Protein AF-A0A1J3DX62-F1 (afdb_monomer)

pLDDT: mean 81.91, std 9.6, range [53.91, 93.0]

Radius of gyration: 16.9 Å; Cα contacts (8 Å, |Δi|>4): 141; chains: 1; bounding box: 40×39×38 Å

Mean predicted aligned error: 7.38 Å

Solvent-accessible surface area (backbone atoms only — not comparable to full-atom values): 7415 Å² total; per-residue (Å²): 139,82,87,86,78,59,87,60,30,50,87,71,79,72,96,70,54,77,68,54,51,53,52,50,53,52,50,41,62,73,41,43,64,47,31,49,54,52,41,62,73,48,44,84,71,36,67,49,50,46,75,41,88,89,54,80,86,48,51,58,50,77,27,22,48,71,89,36,47,44,76,67,50,49,52,54,47,59,68,56,36,82,78,51,85,82,69,62,73,72,43,70,50,58,30,31,37,27,35,16,74,86,24,68,68,42,44,52,51,38,55,45,43,73,76,42,78,78,46,62,85,80,73,110

Organism: Noccaea caerulescens (NCBI:txid107243)

Structure (mmCIF, N/CA/C/O backbone):
data_AF-A0A1J3DX62-F1
#
_entry.id   AF-A0A1J3DX62-F1
#
loop_
_atom_site.group_PDB
_atom_site.id
_atom_site.type_symbol
_atom_site.label_atom_id
_atom_site.label_alt_id
_atom_site.label_comp_id
_atom_site.label_asym_id
_atom_site.label_entity_id
_atom_site.label_seq_id
_atom_site.pdbx_PDB_ins_code
_atom_site.Cartn_x
_atom_site.Cartn_y
_atom_site.Cartn_z
_atom_site.occupancy
_atom_site.B_iso_or_equiv
_atom_site.auth_seq_id
_atom_site.auth_comp_id
_atom_site.auth_asym_id
_atom_site.auth_atom_id
_atom_site.pdbx_PDB_model_num
ATOM 1 N N . GLY A 1 1 ? 12.674 22.411 -19.473 1.00 82.38 1 GLY A N 1
ATOM 2 C CA . GLY A 1 1 ? 12.193 21.049 -19.791 1.00 82.38 1 GLY A CA 1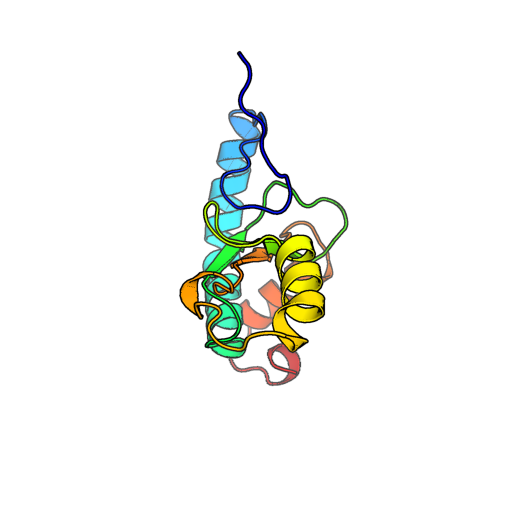
ATOM 3 C C . GLY A 1 1 ? 11.339 20.539 -18.648 1.00 82.38 1 GLY A C 1
ATOM 4 O O . GLY A 1 1 ? 11.514 21.026 -17.538 1.00 82.38 1 GLY A O 1
ATOM 5 N N . HIS A 1 2 ? 10.421 19.604 -18.902 1.00 88.06 2 HIS A N 1
ATOM 6 C CA . HIS A 1 2 ? 9.523 19.048 -17.878 1.00 88.06 2 HIS A CA 1
ATOM 7 C C . HIS A 1 2 ? 10.044 17.704 -17.352 1.00 88.06 2 HIS A C 1
ATOM 9 O O . HIS A 1 2 ? 10.543 16.890 -18.130 1.00 88.06 2 HIS A O 1
ATOM 15 N N . LYS A 1 3 ? 9.933 17.467 -16.037 1.00 87.19 3 LYS A N 1
ATOM 16 C CA . LYS A 1 3 ? 10.296 16.184 -15.413 1.00 87.19 3 LYS A CA 1
ATOM 17 C C . LYS A 1 3 ? 9.218 15.145 -15.737 1.00 87.19 3 LYS A C 1
ATOM 19 O O . LYS A 1 3 ? 8.037 15.394 -15.515 1.00 87.19 3 LYS A O 1
ATOM 24 N N . LEU A 1 4 ? 9.627 13.982 -16.237 1.00 88.56 4 LEU A N 1
ATOM 25 C CA . LEU A 1 4 ? 8.746 12.827 -16.414 1.00 88.56 4 LEU A CA 1
ATOM 26 C C . LEU A 1 4 ? 8.616 12.091 -15.076 1.00 88.56 4 LEU A C 1
ATOM 28 O O . LEU A 1 4 ? 9.622 11.829 -14.414 1.00 88.56 4 LEU A O 1
ATOM 32 N N . VAL A 1 5 ? 7.390 11.752 -14.681 1.00 85.31 5 VAL A N 1
ATOM 33 C CA . VAL A 1 5 ? 7.095 11.076 -13.409 1.00 85.31 5 VAL A CA 1
ATOM 34 C C . VAL A 1 5 ? 6.281 9.818 -13.688 1.00 85.31 5 VAL A C 1
ATOM 36 O O . VAL A 1 5 ? 5.313 9.853 -14.443 1.00 85.31 5 VAL A O 1
ATOM 39 N N . SER A 1 6 ? 6.679 8.694 -13.088 1.00 86.19 6 SER A N 1
ATOM 40 C CA . SER A 1 6 ? 5.918 7.446 -13.180 1.00 86.19 6 SER A CA 1
ATOM 41 C C . SER A 1 6 ? 4.867 7.381 -12.079 1.00 86.19 6 SER A C 1
ATOM 43 O O . SER A 1 6 ? 5.203 7.438 -10.898 1.00 86.19 6 SER A O 1
ATOM 45 N N . VAL A 1 7 ? 3.610 7.153 -12.456 1.00 87.88 7 VAL A N 1
ATOM 46 C CA . VAL A 1 7 ? 2.493 6.980 -11.511 1.00 87.88 7 VAL A CA 1
ATOM 47 C C . VAL A 1 7 ? 2.607 5.718 -10.652 1.00 87.88 7 VAL A C 1
ATOM 49 O O . VAL A 1 7 ? 1.968 5.631 -9.609 1.00 87.88 7 VAL A O 1
ATOM 52 N N . THR A 1 8 ? 3.427 4.740 -11.055 1.00 86.38 8 THR A N 1
ATOM 53 C CA . THR A 1 8 ? 3.634 3.485 -10.305 1.00 86.38 8 THR A CA 1
ATOM 54 C C . THR A 1 8 ? 4.785 3.570 -9.302 1.00 86.38 8 THR A C 1
ATOM 56 O O . THR A 1 8 ? 5.093 2.580 -8.635 1.00 86.38 8 THR A O 1
ATOM 59 N N . LYS A 1 9 ? 5.485 4.708 -9.260 1.00 85.50 9 LYS A N 1
ATOM 60 C CA . LYS A 1 9 ? 6.602 4.947 -8.350 1.00 85.50 9 LYS A CA 1
ATOM 61 C C . LYS A 1 9 ? 6.178 5.832 -7.180 1.00 85.50 9 LYS A C 1
ATOM 63 O O . LYS A 1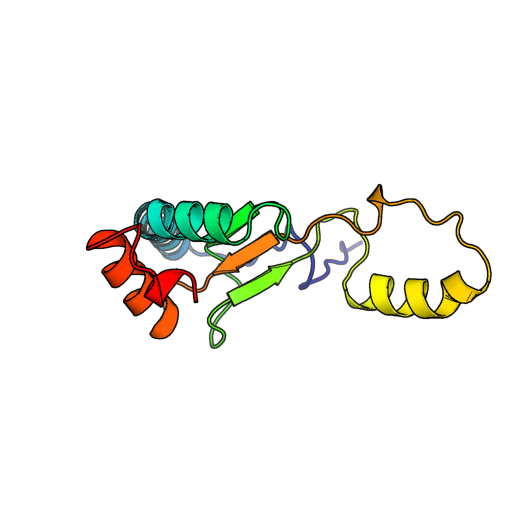 9 ? 5.175 6.554 -7.236 1.00 85.50 9 LYS A O 1
ATOM 68 N N . GLU A 1 10 ? 6.952 5.751 -6.108 1.00 83.94 10 GLU A N 1
ATOM 69 C CA . GLU A 1 10 ? 6.896 6.718 -5.015 1.00 83.94 10 GLU A CA 1
ATOM 70 C C . GLU A 1 10 ? 7.228 8.139 -5.494 1.00 83.94 10 GLU A C 1
ATOM 72 O O . GLU A 1 10 ? 7.829 8.327 -6.552 1.00 83.94 10 GLU A O 1
ATOM 77 N N . GLY A 1 11 ? 6.816 9.141 -4.711 1.00 80.25 11 GLY A N 1
ATOM 78 C CA . GLY A 1 11 ? 7.086 10.552 -5.009 1.00 80.25 11 GLY A CA 1
ATOM 79 C C . GLY A 1 11 ? 6.109 11.196 -5.997 1.00 80.25 11 GLY A C 1
ATOM 80 O O . GLY A 1 11 ? 6.357 12.309 -6.458 1.00 80.25 11 GLY A O 1
ATOM 81 N N . LEU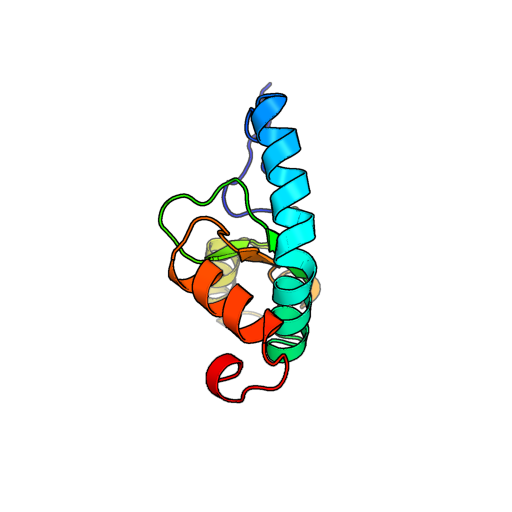 A 1 12 ? 4.995 10.526 -6.320 1.00 82.62 12 LEU A N 1
ATOM 82 C CA . LEU A 1 12 ? 3.908 11.145 -7.075 1.00 82.62 12 LEU A CA 1
ATOM 83 C C . LEU A 1 12 ? 3.254 12.225 -6.207 1.00 82.62 12 LEU A C 1
ATOM 85 O O . LEU A 1 12 ? 2.615 11.915 -5.206 1.00 82.62 12 LEU A O 1
ATOM 89 N N . GLN A 1 13 ? 3.427 13.481 -6.604 1.00 81.44 13 GLN A N 1
ATOM 90 C CA . GLN A 1 13 ? 2.745 14.620 -6.003 1.00 81.44 13 GLN A CA 1
ATOM 91 C C . GLN A 1 13 ? 1.608 15.030 -6.928 1.00 81.44 13 GLN A C 1
ATOM 93 O O . GLN A 1 13 ? 1.846 15.488 -8.047 1.00 81.44 13 GLN A O 1
ATOM 98 N N . LEU A 1 14 ? 0.381 14.815 -6.466 1.00 81.88 14 LEU A N 1
ATOM 99 C CA . LEU A 1 14 ? -0.808 15.348 -7.111 1.00 81.88 14 LEU A CA 1
ATOM 100 C C . LEU A 1 14 ? -1.124 16.718 -6.495 1.00 81.88 14 LEU A C 1
ATOM 102 O O . LEU A 1 14 ? -0.773 16.958 -5.337 1.00 81.88 14 LEU A O 1
ATOM 106 N N . PRO A 1 15 ? -1.718 17.643 -7.264 1.00 82.31 15 PRO A N 1
ATOM 107 C CA . PRO A 1 15 ? -2.237 18.875 -6.691 1.00 82.31 15 PRO A CA 1
ATOM 108 C C . PRO A 1 15 ? -3.310 18.519 -5.655 1.00 82.31 15 PRO A C 1
ATOM 110 O O . PRO A 1 15 ? -4.274 17.840 -5.987 1.00 82.31 15 PRO A O 1
ATOM 113 N N . GLU A 1 16 ? -3.095 18.950 -4.413 1.00 78.44 16 GLU A N 1
ATOM 114 C CA . GLU A 1 16 ? -4.006 18.757 -3.280 1.00 78.44 16 GLU A CA 1
ATOM 115 C C . GLU A 1 16 ? -4.308 20.128 -2.666 1.00 78.44 16 GLU A C 1
ATOM 117 O O . GLU A 1 16 ? -3.382 20.908 -2.385 1.00 78.44 16 GLU A O 1
ATOM 122 N N . ASP A 1 17 ? -5.588 20.395 -2.422 1.00 85.62 17 ASP A N 1
ATOM 123 C CA . ASP A 1 17 ? -6.043 21.614 -1.752 1.00 85.62 17 ASP A CA 1
ATOM 124 C C . ASP A 1 17 ? -5.734 21.573 -0.242 1.00 85.62 17 ASP A C 1
ATOM 126 O O . ASP A 1 17 ? -5.498 20.513 0.346 1.00 85.62 17 ASP A O 1
ATOM 130 N N . GLU A 1 18 ? -5.744 22.728 0.438 1.00 80.94 18 GLU A N 1
ATOM 131 C CA . GLU A 1 18 ? -5.475 22.781 1.889 1.00 80.94 18 GLU A CA 1
ATOM 132 C C . GLU A 1 18 ? -6.449 21.925 2.714 1.00 80.94 18 GLU A C 1
ATOM 134 O O . GLU A 1 18 ? -6.073 21.373 3.751 1.00 80.94 18 GLU A O 1
ATOM 139 N N . GLU A 1 19 ? -7.697 21.799 2.263 1.00 81.00 19 GLU A N 1
ATOM 140 C CA . GLU A 1 19 ? -8.707 20.973 2.923 1.00 81.00 19 GLU A CA 1
ATOM 141 C C . GLU A 1 19 ? -8.421 19.472 2.750 1.00 81.00 19 GLU A C 1
ATOM 143 O O . GLU A 1 19 ? -8.553 18.696 3.699 1.00 81.00 19 GLU A O 1
ATOM 148 N N . GLU A 1 20 ? -7.962 19.059 1.566 1.00 79.38 20 GLU A N 1
ATOM 149 C CA . GLU A 1 20 ? -7.584 17.672 1.281 1.00 79.38 20 GLU A CA 1
ATOM 150 C C . GLU A 1 20 ? -6.333 17.258 2.053 1.00 79.38 20 GLU A C 1
ATOM 152 O O . GLU A 1 20 ? -6.286 16.157 2.606 1.00 79.38 20 GLU A O 1
ATOM 157 N N . LYS A 1 21 ? -5.357 18.162 2.195 1.00 79.50 21 LYS A N 1
ATOM 158 C CA . LYS A 1 21 ? -4.166 17.921 3.022 1.00 79.50 21 LYS A CA 1
ATOM 159 C C . LYS A 1 21 ? -4.527 17.663 4.481 1.00 79.50 21 LYS A C 1
ATOM 161 O O . LYS A 1 21 ? -4.040 16.694 5.063 1.00 79.50 21 LYS A O 1
ATOM 166 N N . LYS A 1 22 ? -5.428 18.468 5.056 1.00 82.88 22 LYS A N 1
ATOM 167 C CA . LYS A 1 22 ? -5.917 18.264 6.432 1.00 82.88 22 LYS A CA 1
ATOM 168 C C . LYS A 1 22 ? -6.632 16.921 6.578 1.00 82.88 22 LYS A C 1
ATOM 170 O O . LYS A 1 22 ? -6.288 16.142 7.465 1.00 82.88 22 LYS A O 1
ATOM 175 N N . LYS A 1 23 ? -7.553 16.600 5.661 1.00 83.00 23 LYS A N 1
ATOM 176 C CA . LYS A 1 23 ? -8.254 15.303 5.649 1.00 83.00 23 LYS A CA 1
ATOM 177 C C . LYS A 1 23 ? -7.279 14.132 5.529 1.00 83.00 23 LYS A C 1
ATOM 179 O O . LYS A 1 23 ? -7.449 13.129 6.220 1.00 83.00 23 LYS A O 1
ATOM 184 N N . SER A 1 24 ? -6.240 14.263 4.702 1.00 80.88 24 SER A N 1
ATOM 185 C CA . SER A 1 24 ? -5.185 13.259 4.510 1.00 80.88 24 SER A CA 1
ATOM 186 C C . SER A 1 24 ? -4.379 13.029 5.790 1.00 80.88 24 SER A C 1
ATOM 188 O O . SER A 1 24 ? -4.123 11.886 6.163 1.00 80.88 24 SER A O 1
ATOM 190 N N . GLU A 1 25 ? -4.018 14.086 6.520 1.00 83.69 25 GLU A N 1
ATOM 191 C CA . GLU A 1 25 ? -3.341 13.961 7.817 1.00 83.69 25 GLU A CA 1
ATOM 192 C C . GLU A 1 25 ? -4.218 13.291 8.882 1.00 83.69 25 GLU A C 1
ATOM 194 O O . GLU A 1 25 ? -3.739 12.434 9.629 1.00 83.69 25 GLU A O 1
ATOM 199 N N . GLU A 1 26 ? -5.507 13.625 8.935 1.00 85.69 26 GLU A N 1
ATOM 200 C CA . GLU A 1 26 ? -6.465 12.989 9.845 1.00 85.69 26 GLU A CA 1
ATOM 201 C C . GLU A 1 26 ? -6.660 11.507 9.518 1.00 85.69 26 GLU A C 1
ATOM 203 O O . GLU A 1 26 ? -6.575 10.654 10.405 1.00 85.69 26 GLU A O 1
ATOM 208 N N . THR A 1 27 ? -6.843 11.169 8.237 1.00 85.56 27 THR A N 1
ATOM 209 C CA . THR A 1 27 ? -6.961 9.766 7.812 1.00 85.56 27 THR A CA 1
ATOM 210 C C . THR A 1 27 ? -5.666 8.992 8.018 1.00 85.56 27 THR A C 1
ATOM 212 O O . THR A 1 27 ? -5.735 7.818 8.379 1.00 85.56 27 THR A O 1
ATOM 215 N N . LYS A 1 28 ? -4.492 9.611 7.862 1.00 86.25 28 LYS A N 1
ATOM 216 C CA . LYS A 1 28 ? -3.206 8.980 8.202 1.00 86.25 28 LYS A CA 1
ATOM 217 C C . LYS A 1 28 ? -3.134 8.609 9.678 1.00 86.25 28 LYS A C 1
ATOM 219 O O . LYS A 1 28 ? -2.783 7.474 9.980 1.00 86.25 28 LYS A O 1
ATOM 224 N N . LYS A 1 29 ? -3.524 9.516 10.580 1.00 86.94 29 LYS A N 1
ATOM 225 C CA . LYS A 1 29 ? -3.557 9.245 12.028 1.00 86.94 29 LYS A CA 1
ATOM 226 C C . LYS A 1 29 ? -4.565 8.150 12.374 1.00 86.94 29 LYS A C 1
ATOM 228 O O . LYS A 1 29 ? -4.242 7.218 13.101 1.00 86.94 29 LYS A O 1
ATOM 233 N N . LEU A 1 30 ? -5.767 8.223 11.804 1.00 86.19 30 LEU A N 1
ATOM 234 C CA . LEU A 1 30 ? -6.838 7.262 12.074 1.00 86.19 30 LEU A CA 1
ATOM 235 C C . LEU A 1 30 ? -6.498 5.842 11.594 1.00 86.19 30 LEU A C 1
ATOM 237 O O . LEU A 1 30 ? -6.898 4.867 12.218 1.00 86.19 30 LEU A O 1
ATOM 241 N N . ASN A 1 31 ? -5.760 5.714 10.490 1.00 87.69 31 ASN A N 1
ATOM 242 C CA . ASN A 1 31 ? -5.369 4.419 9.929 1.00 87.69 31 ASN A CA 1
ATOM 243 C C . ASN A 1 31 ? -3.950 3.990 10.334 1.00 87.69 31 ASN A C 1
ATOM 245 O O . ASN A 1 31 ? -3.456 2.990 9.816 1.00 87.69 31 ASN A O 1
ATOM 249 N N . GLU A 1 32 ? -3.284 4.704 11.248 1.00 87.81 32 GLU A N 1
ATOM 250 C CA . GLU A 1 32 ? -1.915 4.382 11.665 1.00 87.81 32 GLU A CA 1
ATOM 251 C C . GLU A 1 32 ? -1.841 2.989 12.306 1.00 87.81 32 GLU A C 1
ATOM 253 O O . GLU A 1 32 ? -0.938 2.212 11.991 1.00 87.81 32 GLU A O 1
ATOM 258 N N . LYS A 1 33 ? -2.832 2.645 13.143 1.00 88.50 33 LYS A N 1
ATOM 259 C CA . LYS A 1 33 ? -2.946 1.319 13.766 1.00 88.50 33 LYS A CA 1
ATOM 260 C C . LYS A 1 33 ? -3.074 0.225 12.704 1.00 88.50 33 LYS A C 1
ATOM 262 O O . LYS A 1 33 ? -2.249 -0.677 12.656 1.00 88.50 33 LYS A O 1
ATOM 267 N N . LEU A 1 34 ? -4.019 0.384 11.773 1.00 89.00 34 LEU A N 1
ATOM 268 C CA . LEU A 1 34 ? -4.208 -0.537 10.649 1.00 89.00 34 LEU A CA 1
ATOM 269 C C . LEU A 1 34 ? -2.931 -0.692 9.803 1.00 89.00 34 LEU A C 1
ATOM 271 O O . LEU A 1 34 ? -2.563 -1.809 9.450 1.00 89.00 34 LEU A O 1
ATOM 275 N N . CYS A 1 35 ? -2.225 0.403 9.501 1.00 90.69 35 CYS A N 1
ATOM 276 C CA . CYS A 1 35 ? -0.975 0.346 8.739 1.00 90.69 35 CYS A CA 1
ATOM 277 C C . CYS A 1 35 ? 0.106 -0.471 9.464 1.00 90.69 35 CYS A C 1
ATOM 279 O O . CYS A 1 35 ? 0.809 -1.250 8.817 1.00 90.69 35 CYS A O 1
ATOM 281 N N . LYS A 1 36 ? 0.229 -0.321 10.791 1.00 90.06 36 LYS A N 1
ATOM 282 C CA . LYS A 1 36 ? 1.162 -1.107 11.614 1.00 90.06 36 LYS A CA 1
ATOM 283 C C . LYS A 1 36 ? 0.786 -2.584 11.613 1.00 90.06 36 LYS A C 1
ATOM 285 O O . LYS A 1 36 ? 1.631 -3.403 11.265 1.00 90.06 36 LYS A O 1
ATOM 290 N N . THR A 1 37 ? -0.478 -2.915 11.871 1.00 89.00 37 THR A N 1
ATOM 291 C CA . THR A 1 37 ? -0.951 -4.305 11.864 1.00 89.00 37 THR A CA 1
ATOM 292 C C . THR A 1 37 ? -0.718 -4.970 10.503 1.00 89.00 37 THR A C 1
ATOM 294 O O . THR A 1 37 ? -0.171 -6.067 10.437 1.00 89.00 37 THR A O 1
ATOM 297 N N . ILE A 1 38 ? -1.028 -4.291 9.390 1.00 89.06 38 ILE A N 1
ATOM 298 C CA . ILE A 1 38 ? -0.755 -4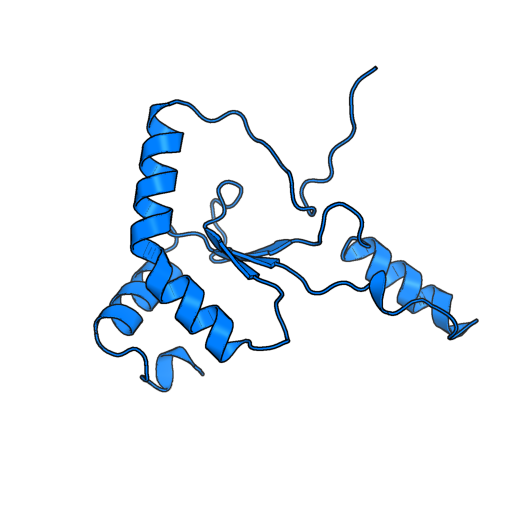.816 8.039 1.00 89.06 38 ILE A CA 1
ATOM 299 C C . ILE A 1 38 ? 0.751 -5.024 7.828 1.00 89.06 38 ILE A C 1
ATOM 301 O O . ILE A 1 38 ? 1.164 -6.034 7.256 1.00 89.06 38 ILE A O 1
ATOM 305 N N . LYS A 1 39 ? 1.593 -4.091 8.287 1.00 89.19 39 LYS A N 1
ATOM 306 C CA . LYS A 1 39 ? 3.050 -4.212 8.173 1.00 89.19 39 LYS A CA 1
ATOM 307 C C . LYS A 1 39 ? 3.590 -5.394 8.982 1.00 89.19 39 LYS A C 1
ATOM 309 O O . LYS A 1 39 ? 4.483 -6.082 8.494 1.00 89.19 39 LYS A O 1
ATOM 314 N N . GLU A 1 40 ? 3.052 -5.654 10.167 1.00 89.38 40 GLU A N 1
ATOM 315 C CA . GLU A 1 40 ? 3.418 -6.812 10.988 1.00 89.38 40 GLU A CA 1
ATOM 316 C C . GLU A 1 40 ? 2.998 -8.132 10.332 1.00 89.38 40 GLU A C 1
ATOM 318 O O . GLU A 1 40 ? 3.803 -9.058 10.255 1.00 89.38 40 GLU A O 1
ATOM 323 N N . VAL A 1 41 ? 1.782 -8.199 9.780 1.00 89.06 41 VAL A N 1
ATOM 324 C CA . VAL A 1 41 ? 1.271 -9.388 9.074 1.00 89.06 41 VAL A CA 1
ATOM 325 C C . VAL A 1 41 ? 2.071 -9.678 7.802 1.00 89.06 41 VAL A C 1
ATOM 327 O O . VAL A 1 41 ? 2.410 -10.827 7.517 1.00 89.06 41 VAL A O 1
ATOM 330 N N . LEU A 1 42 ? 2.396 -8.644 7.022 1.00 86.69 42 LEU A N 1
ATOM 331 C CA . LEU A 1 42 ? 3.139 -8.796 5.769 1.00 86.69 42 LEU A CA 1
ATOM 332 C C . LEU A 1 42 ? 4.656 -8.908 5.974 1.00 86.69 42 LEU A C 1
ATOM 334 O O . LEU A 1 42 ? 5.354 -9.372 5.066 1.00 86.69 42 LEU A O 1
ATOM 338 N N . GLY A 1 43 ? 5.171 -8.498 7.136 1.00 87.19 43 GLY A N 1
ATOM 339 C CA . GLY A 1 43 ? 6.574 -8.594 7.523 1.00 87.19 43 GLY A CA 1
ATOM 340 C C . GLY A 1 43 ? 7.519 -8.057 6.448 1.00 87.19 43 GLY A C 1
ATOM 341 O O . GLY A 1 43 ? 7.484 -6.879 6.079 1.00 87.19 43 GLY A O 1
ATOM 342 N N . ASP A 1 44 ? 8.362 -8.944 5.920 1.00 85.19 44 ASP A N 1
ATOM 343 C CA . ASP A 1 44 ? 9.380 -8.626 4.918 1.00 85.19 44 ASP A CA 1
ATOM 344 C C . ASP A 1 44 ? 8.872 -8.495 3.477 1.00 85.19 44 ASP A C 1
ATOM 346 O O . ASP A 1 44 ? 9.641 -8.077 2.606 1.00 85.19 44 ASP A O 1
ATOM 350 N N . LYS A 1 45 ? 7.600 -8.820 3.206 1.00 85.06 45 LYS A N 1
ATOM 351 C CA . LYS A 1 45 ? 7.026 -8.755 1.850 1.00 85.06 45 LYS A CA 1
ATOM 352 C C . LYS A 1 45 ? 6.831 -7.322 1.354 1.00 85.06 45 LYS A C 1
ATOM 354 O O . LYS A 1 45 ? 6.868 -7.082 0.149 1.00 85.06 45 LYS A O 1
ATOM 359 N N . VAL A 1 46 ? 6.625 -6.379 2.272 1.00 88.56 46 V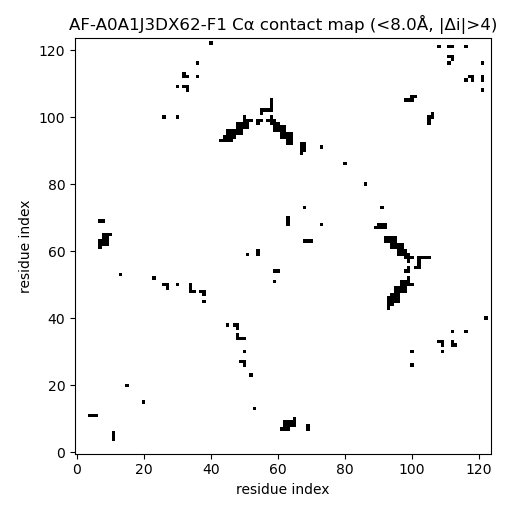AL A N 1
ATOM 360 C CA . VAL A 1 46 ? 6.459 -4.948 1.979 1.00 88.56 46 VAL A CA 1
ATOM 361 C C . VAL A 1 46 ? 7.516 -4.143 2.715 1.00 88.56 46 VAL A C 1
ATOM 363 O O . VAL A 1 46 ? 7.978 -4.546 3.777 1.00 88.56 46 VAL A O 1
ATOM 366 N N . GLU A 1 47 ? 7.913 -2.994 2.186 1.00 87.75 47 GLU A N 1
ATOM 367 C CA . GLU A 1 47 ? 8.851 -2.101 2.870 1.00 87.75 47 GLU A CA 1
ATOM 368 C C . GLU A 1 47 ? 8.132 -1.303 3.957 1.00 87.75 47 GLU A C 1
ATOM 370 O O . GLU A 1 47 ? 8.464 -1.406 5.138 1.00 87.75 47 GLU A O 1
ATOM 375 N N . LYS A 1 48 ? 7.074 -0.597 3.562 1.00 89.12 48 LYS A N 1
ATOM 376 C CA . LYS A 1 48 ? 6.223 0.230 4.420 1.00 89.12 48 LYS A CA 1
ATOM 377 C C . LYS A 1 48 ? 4.771 0.161 3.945 1.00 89.12 48 LYS A C 1
ATOM 379 O O . LYS A 1 48 ? 4.505 -0.177 2.789 1.00 89.12 48 LYS A O 1
ATOM 384 N N . VAL A 1 49 ? 3.848 0.473 4.850 1.00 91.19 49 VAL A N 1
ATOM 385 C CA . VAL A 1 49 ? 2.412 0.595 4.571 1.00 91.19 49 VAL A CA 1
ATOM 386 C C . VAL A 1 49 ? 2.011 2.034 4.868 1.00 91.19 49 VAL A C 1
ATOM 388 O O . VAL A 1 49 ? 2.327 2.543 5.941 1.00 91.19 49 VAL A O 1
ATOM 391 N N . LEU A 1 50 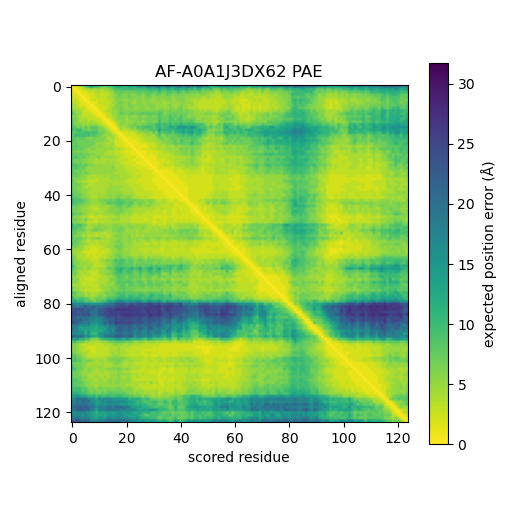? 1.379 2.701 3.908 1.00 91.00 50 LEU A N 1
ATOM 392 C CA . LEU A 1 50 ? 1.005 4.113 3.985 1.00 91.00 50 LEU A CA 1
ATOM 393 C C . LEU A 1 50 ? -0.433 4.309 3.505 1.00 91.00 50 LEU A C 1
ATOM 395 O O . LEU A 1 50 ? -0.967 3.495 2.761 1.00 91.00 50 LEU A O 1
ATOM 399 N N . VAL A 1 51 ? -1.050 5.425 3.879 1.00 90.12 51 VAL A N 1
ATOM 400 C CA . VAL A 1 51 ? -2.310 5.871 3.272 1.00 90.12 51 VAL A CA 1
ATOM 401 C C . VAL A 1 51 ? -1.999 6.548 1.937 1.00 90.12 51 VAL A C 1
ATOM 403 O O . VAL A 1 51 ? -1.202 7.488 1.899 1.00 90.12 51 VAL A O 1
ATOM 406 N N . GLY A 1 52 ? -2.600 6.060 0.851 1.00 85.38 52 GLY A N 1
ATOM 407 C CA . GLY A 1 52 ? -2.410 6.606 -0.494 1.00 85.38 52 GLY A CA 1
ATOM 408 C C . GLY A 1 52 ? -3.422 7.698 -0.826 1.00 85.38 52 GLY A C 1
ATOM 409 O O . GLY A 1 52 ? -4.604 7.539 -0.537 1.00 85.38 52 GLY A O 1
ATOM 410 N N . SER A 1 53 ? -2.977 8.772 -1.484 1.00 84.00 53 SER A N 1
ATOM 411 C CA . SER A 1 53 ? -3.864 9.802 -2.053 1.00 84.00 53 SER A CA 1
ATOM 412 C C . SER A 1 53 ? -4.185 9.585 -3.536 1.00 84.00 53 SER A C 1
ATOM 414 O O . SER A 1 53 ? -5.056 10.246 -4.088 1.00 84.00 53 SER A O 1
ATOM 416 N N . ARG A 1 54 ? -3.522 8.625 -4.196 1.00 83.50 54 ARG A N 1
ATOM 417 C CA . ARG A 1 54 ? -3.693 8.348 -5.635 1.00 83.50 54 ARG A CA 1
ATOM 418 C C . ARG A 1 54 ? -4.797 7.335 -5.972 1.00 83.50 54 ARG A C 1
ATOM 420 O O . ARG A 1 54 ? -4.997 7.032 -7.146 1.00 83.50 54 ARG A O 1
ATOM 427 N N . ILE A 1 55 ? -5.426 6.727 -4.966 1.00 86.56 55 ILE A N 1
ATOM 428 C CA . ILE A 1 55 ? -6.323 5.575 -5.125 1.00 86.56 55 ILE A CA 1
ATOM 429 C C . ILE A 1 55 ? -7.769 6.030 -4.933 1.00 86.56 55 ILE A C 1
ATOM 431 O O . ILE A 1 55 ? -8.074 6.660 -3.927 1.00 86.56 55 ILE A O 1
ATOM 435 N N . ILE A 1 56 ? -8.649 5.674 -5.872 1.00 85.06 56 ILE A N 1
ATOM 436 C CA . ILE A 1 56 ? -10.078 6.018 -5.818 1.00 85.06 56 ILE A CA 1
ATOM 437 C C . ILE A 1 56 ? -10.903 4.757 -5.536 1.00 85.06 56 ILE A C 1
ATOM 439 O O . ILE A 1 56 ? -11.452 4.616 -4.447 1.00 85.06 56 ILE A O 1
ATOM 443 N N . ASP A 1 57 ? -10.917 3.803 -6.472 1.00 86.56 57 ASP A N 1
ATOM 444 C CA . ASP A 1 57 ? -11.813 2.635 -6.397 1.00 86.56 57 ASP A CA 1
ATOM 445 C C . ASP A 1 57 ? -11.171 1.391 -5.776 1.00 86.56 57 ASP A C 1
ATOM 447 O O . ASP A 1 57 ? -11.862 0.522 -5.254 1.00 86.56 57 ASP A O 1
ATOM 451 N N . SER A 1 58 ? -9.844 1.270 -5.826 1.00 90.19 58 SER A N 1
ATOM 452 C CA . SER A 1 58 ? -9.155 0.083 -5.312 1.00 90.19 58 SER A CA 1
ATOM 453 C C . SER A 1 58 ? -8.968 0.153 -3.790 1.00 90.19 58 SER A C 1
ATOM 455 O O . SER A 1 58 ? -8.761 1.240 -3.249 1.00 90.19 58 SER A O 1
ATOM 457 N N . PRO A 1 59 ? -8.956 -0.985 -3.070 1.00 90.31 59 PRO A N 1
ATOM 458 C CA . PRO A 1 59 ? -8.688 -1.007 -1.630 1.00 90.31 59 PRO A CA 1
ATOM 459 C C . PRO A 1 59 ? -7.223 -0.694 -1.288 1.00 90.31 59 PRO A C 1
ATOM 461 O O . PRO A 1 59 ? -6.936 -0.100 -0.251 1.00 90.31 59 PRO A O 1
ATOM 464 N N . CYS A 1 60 ? -6.281 -1.101 -2.138 1.00 91.88 60 CYS A N 1
ATOM 465 C CA . CYS A 1 60 ? -4.854 -0.848 -1.958 1.00 91.88 60 CYS A CA 1
ATOM 466 C C . CYS A 1 60 ? -4.093 -0.967 -3.287 1.00 91.88 60 CYS A C 1
ATOM 468 O O . CYS A 1 60 ? -4.605 -1.519 -4.263 1.00 91.88 60 CYS A O 1
ATOM 470 N N . VAL A 1 61 ? -2.860 -0.460 -3.323 1.00 91.75 61 VAL A N 1
ATOM 471 C CA . VAL A 1 61 ? -1.933 -0.596 -4.455 1.00 91.75 61 VAL A CA 1
ATOM 472 C C . VAL A 1 61 ? -0.501 -0.796 -3.957 1.00 91.75 61 VAL A C 1
ATOM 474 O O . VAL A 1 61 ? -0.132 -0.324 -2.884 1.00 91.75 61 VAL A O 1
ATOM 477 N N . LEU A 1 62 ? 0.320 -1.494 -4.744 1.00 90.25 62 LEU A N 1
ATOM 478 C CA . LEU A 1 62 ? 1.755 -1.631 -4.494 1.00 90.25 62 LEU A CA 1
ATOM 479 C C . LEU A 1 62 ? 2.534 -0.648 -5.367 1.00 90.25 62 LEU A C 1
ATOM 481 O O . LEU A 1 62 ? 2.452 -0.702 -6.596 1.00 90.25 62 LEU A O 1
ATOM 485 N N . VAL A 1 63 ? 3.332 0.207 -4.733 1.00 89.69 63 VAL A N 1
ATOM 486 C CA . VAL A 1 63 ? 4.221 1.163 -5.398 1.00 89.69 63 VAL A CA 1
ATOM 487 C C . VAL A 1 63 ? 5.680 0.760 -5.213 1.00 89.69 63 VAL A C 1
ATOM 489 O O . VAL A 1 63 ? 6.076 0.172 -4.207 1.00 89.69 63 VAL A O 1
ATOM 492 N N . THR A 1 64 ? 6.493 1.039 -6.226 1.00 87.38 64 THR A N 1
ATOM 493 C CA . THR A 1 64 ? 7.940 0.784 -6.196 1.00 87.38 64 THR A CA 1
ATOM 494 C C . THR A 1 64 ? 8.688 2.049 -5.787 1.00 87.38 64 THR A C 1
ATOM 496 O O . THR A 1 64 ? 8.266 3.142 -6.168 1.00 87.38 64 THR A O 1
ATOM 499 N N . GLY A 1 65 ? 9.823 1.921 -5.097 1.00 83.12 65 GLY A N 1
ATOM 500 C CA . GLY A 1 65 ? 10.670 3.072 -4.758 1.00 83.12 65 GLY A CA 1
ATOM 501 C C . GLY A 1 65 ? 11.073 3.914 -5.981 1.00 83.12 65 GLY A C 1
ATOM 502 O O . GLY A 1 65 ? 11.143 3.410 -7.108 1.00 83.12 65 GLY A O 1
ATOM 503 N N . GLU A 1 66 ? 11.352 5.204 -5.769 1.00 80.81 66 GLU A N 1
ATOM 504 C CA . GLU A 1 66 ? 11.635 6.177 -6.842 1.00 80.81 66 GLU A CA 1
ATOM 505 C C . GLU A 1 66 ? 12.791 5.726 -7.757 1.00 80.81 66 GLU A C 1
ATOM 507 O O . GLU A 1 66 ? 12.695 5.789 -8.988 1.00 80.81 66 GLU A O 1
ATOM 512 N N . PHE A 1 67 ? 13.850 5.164 -7.174 1.00 78.94 67 PHE A N 1
ATOM 513 C CA . PHE A 1 67 ? 15.065 4.760 -7.892 1.00 78.94 67 PHE A CA 1
ATOM 514 C C . PHE A 1 67 ? 15.093 3.276 -8.300 1.00 78.94 67 PHE A C 1
ATOM 516 O O . PHE A 1 67 ? 15.983 2.862 -9.037 1.00 78.94 67 PHE A O 1
ATOM 523 N N . GLY A 1 68 ? 14.110 2.477 -7.870 1.00 79.00 68 GLY A N 1
ATOM 524 C CA . GLY A 1 68 ? 14.039 1.041 -8.162 1.00 79.00 68 GLY A CA 1
ATOM 525 C C . GLY A 1 68 ? 13.427 0.709 -9.527 1.00 79.00 68 GLY A C 1
ATOM 526 O O . GLY A 1 68 ? 12.923 1.582 -10.252 1.00 79.00 68 GLY A O 1
ATOM 527 N N . TRP A 1 69 ? 13.432 -0.580 -9.879 1.00 83.38 69 TRP A N 1
ATOM 528 C CA . TRP A 1 69 ? 12.678 -1.073 -11.030 1.00 83.38 69 TRP A CA 1
ATOM 529 C C . TRP A 1 69 ? 11.175 -0.957 -10.787 1.00 83.38 69 TRP A C 1
ATOM 531 O O . TRP A 1 69 ? 10.665 -1.318 -9.729 1.00 83.38 69 TRP A O 1
ATOM 541 N N . SER A 1 70 ? 10.446 -0.485 -11.801 1.00 84.19 70 SER A N 1
ATOM 542 C CA . SER A 1 70 ? 8.989 -0.607 -11.803 1.00 84.19 70 SER A CA 1
ATOM 543 C C . SER A 1 70 ? 8.586 -2.078 -11.931 1.00 84.19 70 SER A C 1
ATOM 545 O O . SER A 1 70 ? 9.360 -2.893 -12.428 1.00 84.19 70 SER A O 1
ATOM 547 N N . ALA A 1 71 ? 7.350 -2.425 -11.566 1.00 84.62 71 ALA A N 1
ATOM 548 C CA . ALA A 1 71 ? 6.849 -3.794 -11.727 1.00 84.62 71 ALA A CA 1
ATOM 549 C C . ALA A 1 71 ? 6.959 -4.304 -13.181 1.00 84.62 71 ALA A C 1
ATOM 551 O O . ALA A 1 71 ? 7.268 -5.470 -13.418 1.00 84.62 71 ALA A O 1
ATOM 552 N N . ASN A 1 72 ? 6.763 -3.420 -14.167 1.00 84.62 72 ASN A N 1
ATOM 553 C CA . ASN A 1 72 ? 6.941 -3.780 -15.573 1.00 84.62 72 ASN A CA 1
ATOM 554 C C . ASN A 1 72 ? 8.420 -4.004 -15.928 1.00 84.62 72 ASN A C 1
ATOM 556 O O . ASN A 1 72 ? 8.737 -4.969 -16.618 1.00 84.62 72 ASN A O 1
ATOM 560 N N . MET A 1 73 ? 9.324 -3.153 -15.427 1.00 83.19 73 MET A N 1
ATOM 561 C CA . MET A 1 73 ? 10.766 -3.334 -15.620 1.00 83.19 73 MET A CA 1
ATOM 562 C C . MET A 1 73 ? 11.246 -4.633 -14.967 1.00 83.19 73 MET A C 1
ATOM 564 O O . MET A 1 73 ? 11.945 -5.403 -15.609 1.00 83.19 73 MET A O 1
ATOM 568 N N . GLU A 1 74 ? 10.805 -4.928 -13.743 1.00 82.81 74 GLU A N 1
ATOM 569 C CA . GLU A 1 74 ? 11.107 -6.175 -13.034 1.00 82.81 74 GLU A CA 1
ATOM 570 C C . GLU A 1 74 ? 10.690 -7.403 -13.860 1.00 82.81 74 GLU A C 1
ATOM 572 O O . GLU A 1 74 ? 11.458 -8.353 -13.993 1.00 82.81 74 GLU A O 1
ATOM 577 N N . ARG A 1 75 ? 9.504 -7.369 -14.483 1.00 83.94 75 ARG A N 1
ATOM 578 C CA . ARG A 1 75 ? 9.021 -8.440 -15.367 1.00 83.94 75 ARG A CA 1
ATOM 579 C C . ARG A 1 75 ? 9.883 -8.603 -16.623 1.00 83.94 75 ARG A C 1
ATOM 581 O O . ARG A 1 75 ? 10.233 -9.728 -16.968 1.00 83.94 75 ARG A O 1
ATOM 588 N N . ILE A 1 76 ? 10.220 -7.504 -17.302 1.00 85.38 76 ILE A N 1
ATOM 589 C CA . ILE A 1 76 ? 11.051 -7.525 -18.521 1.00 85.38 76 ILE A CA 1
ATOM 590 C C . ILE A 1 76 ? 12.462 -8.020 -18.190 1.00 85.38 76 ILE A C 1
ATOM 592 O O . ILE A 1 76 ? 12.985 -8.900 -18.869 1.00 85.38 76 ILE A O 1
ATOM 596 N N . MET A 1 77 ? 13.052 -7.496 -17.118 1.00 80.25 77 MET A N 1
ATOM 597 C CA . MET A 1 77 ? 14.387 -7.868 -16.664 1.00 80.25 77 MET A CA 1
ATOM 598 C C . MET A 1 77 ? 14.438 -9.330 -16.229 1.00 80.25 77 MET A C 1
ATOM 600 O O . MET A 1 77 ? 15.346 -10.023 -16.656 1.00 80.25 77 MET A O 1
ATOM 604 N N . LYS A 1 78 ? 13.450 -9.853 -15.486 1.00 76.62 78 LYS A N 1
ATOM 605 C CA . LYS A 1 78 ? 13.375 -11.296 -15.169 1.00 76.62 78 LYS A CA 1
ATOM 606 C C . LYS A 1 78 ? 13.291 -12.168 -16.424 1.00 76.62 78 LYS A C 1
ATOM 608 O O . LYS A 1 78 ? 13.922 -13.217 -16.473 1.00 76.62 78 LYS A O 1
ATOM 613 N N . ALA A 1 79 ? 12.551 -11.733 -17.445 1.00 79.94 79 ALA A N 1
ATOM 614 C CA . ALA A 1 79 ? 12.455 -12.462 -18.709 1.00 79.94 79 ALA A CA 1
ATOM 615 C C . ALA A 1 79 ? 13.776 -12.457 -19.507 1.00 79.94 79 ALA A C 1
ATOM 617 O O . ALA A 1 79 ? 14.067 -13.419 -20.213 1.00 79.94 79 ALA A O 1
ATOM 618 N N . GLN A 1 80 ? 14.584 -11.398 -19.387 1.00 73.56 80 GLN A N 1
ATOM 619 C CA . GLN A 1 80 ? 15.887 -11.270 -20.056 1.00 73.56 80 GLN A CA 1
ATOM 620 C C . GLN A 1 80 ? 17.053 -11.869 -19.244 1.00 73.56 80 GLN A C 1
ATOM 622 O O . GLN A 1 80 ? 17.987 -12.419 -19.828 1.00 73.56 80 GLN A O 1
ATOM 627 N N . ALA A 1 81 ? 16.982 -11.818 -17.910 1.00 60.59 81 ALA A N 1
ATOM 628 C CA . ALA A 1 81 ? 17.992 -12.297 -16.960 1.00 60.59 81 ALA A CA 1
ATOM 629 C C . ALA A 1 81 ? 18.16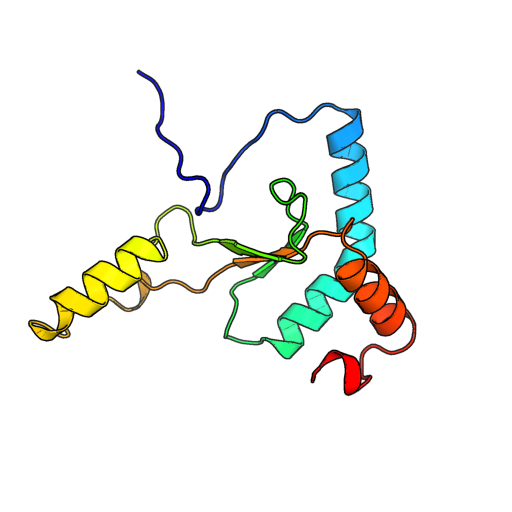9 -13.820 -16.954 1.00 60.59 81 ALA A C 1
ATOM 631 O O . ALA A 1 81 ? 19.155 -14.311 -16.421 1.00 60.59 81 ALA A O 1
ATOM 632 N N . LEU A 1 82 ? 17.295 -14.574 -17.632 1.00 55.91 82 LEU A N 1
ATOM 633 C CA . LEU A 1 82 ? 17.536 -15.987 -17.955 1.00 55.91 82 LEU A CA 1
ATOM 634 C C . LEU A 1 82 ? 18.846 -16.214 -18.751 1.00 55.91 82 LEU A C 1
ATOM 636 O O . LEU A 1 82 ? 19.221 -17.363 -18.972 1.00 55.91 82 LEU A O 1
ATOM 640 N N . ARG A 1 83 ? 19.544 -15.147 -19.183 1.00 53.97 83 ARG A N 1
ATOM 641 C CA . ARG A 1 83 ? 20.889 -15.191 -19.783 1.00 53.97 83 ARG A CA 1
ATOM 642 C C . ARG A 1 83 ? 22.054 -14.847 -18.837 1.00 53.97 83 ARG A C 1
ATOM 644 O O . ARG A 1 83 ? 23.170 -15.228 -19.169 1.00 53.97 83 ARG A O 1
ATOM 651 N N . ASP A 1 84 ? 21.835 -14.164 -17.708 1.00 55.38 84 ASP A N 1
ATOM 652 C CA . ASP A 1 84 ? 22.894 -13.807 -16.744 1.00 55.38 84 ASP A CA 1
ATOM 653 C C . ASP A 1 84 ? 22.298 -13.506 -15.348 1.00 55.38 84 ASP A C 1
ATOM 655 O O . ASP A 1 84 ? 21.468 -12.609 -15.185 1.00 55.38 84 ASP A O 1
ATOM 659 N N . ASN A 1 85 ? 22.715 -14.273 -14.332 1.00 58.47 85 ASN A N 1
ATOM 660 C CA . ASN A 1 85 ? 22.191 -14.232 -12.956 1.00 58.47 85 ASN A CA 1
ATOM 661 C C . ASN A 1 85 ? 22.872 -13.178 -12.060 1.00 58.47 85 ASN A C 1
ATOM 663 O O . ASN A 1 85 ? 22.627 -13.141 -10.855 1.00 58.47 85 ASN A O 1
ATOM 667 N N . SER A 1 86 ? 23.719 -12.312 -12.616 1.00 62.69 86 SER A N 1
ATOM 668 C CA . SER A 1 86 ? 24.449 -11.274 -11.869 1.00 62.69 86 SER A CA 1
ATOM 669 C C . SER A 1 86 ? 23.616 -10.027 -11.510 1.00 62.69 86 SER A C 1
ATOM 671 O O . SER A 1 86 ? 24.159 -9.030 -11.030 1.00 62.69 86 SER A O 1
ATOM 673 N N . MET A 1 87 ? 22.291 -10.066 -11.700 1.00 61.41 87 MET A N 1
ATOM 674 C CA . MET A 1 87 ? 21.385 -8.944 -11.426 1.00 61.41 87 MET A CA 1
ATOM 675 C C . MET A 1 87 ? 21.403 -8.540 -9.937 1.00 61.41 87 MET A C 1
ATOM 677 O O . MET A 1 87 ? 21.074 -9.354 -9.072 1.00 61.41 87 MET A O 1
ATOM 681 N N . PRO A 1 88 ? 21.711 -7.274 -9.607 1.00 58.72 88 PRO A N 1
ATOM 682 C CA . PRO A 1 88 ? 21.762 -6.835 -8.222 1.00 58.72 88 PRO A CA 1
ATOM 683 C C . PRO A 1 88 ? 20.398 -6.850 -7.516 1.00 58.72 88 PRO A C 1
ATOM 685 O O . PRO A 1 88 ? 19.469 -6.139 -7.907 1.00 58.72 88 PRO A O 1
ATOM 688 N N . SER A 1 89 ? 20.304 -7.591 -6.406 1.00 61.91 89 SER A N 1
ATOM 689 C CA . SER A 1 89 ? 19.093 -7.717 -5.574 1.00 61.91 89 SER A CA 1
ATOM 690 C C . SER A 1 89 ? 18.504 -6.384 -5.096 1.00 61.91 89 SER A C 1
ATOM 692 O O . SER A 1 89 ? 17.309 -6.310 -4.824 1.00 61.91 89 SER A O 1
ATOM 694 N N . PHE A 1 90 ? 19.304 -5.313 -5.027 1.00 58.75 90 PHE A N 1
ATOM 695 C CA . PHE A 1 90 ? 18.834 -3.983 -4.624 1.00 58.75 90 PHE A CA 1
ATOM 696 C C . PHE A 1 90 ? 17.931 -3.303 -5.668 1.00 58.75 90 PHE A C 1
ATOM 698 O O . PHE A 1 90 ? 17.195 -2.382 -5.325 1.00 58.75 90 PHE A O 1
ATOM 705 N N . MET A 1 91 ? 17.949 -3.742 -6.934 1.00 63.50 91 MET A N 1
ATOM 706 C CA . MET A 1 91 ? 17.091 -3.168 -7.979 1.00 63.50 91 MET A CA 1
ATOM 707 C C . MET A 1 91 ? 15.662 -3.727 -7.964 1.00 63.50 91 MET A C 1
ATOM 709 O O . MET A 1 91 ? 14.733 -3.048 -8.405 1.00 63.50 91 MET A O 1
ATOM 713 N N . SER A 1 92 ? 15.469 -4.916 -7.381 1.00 63.59 92 SER A N 1
ATOM 714 C CA . SER A 1 92 ? 14.163 -5.532 -7.106 1.00 63.59 92 SER A CA 1
ATOM 715 C C . SER A 1 92 ? 13.642 -5.144 -5.714 1.00 63.59 92 SER A C 1
ATOM 717 O O . SER A 1 92 ? 13.123 -5.991 -4.983 1.00 63.59 92 SER A O 1
ATOM 719 N N . ALA A 1 93 ? 13.837 -3.877 -5.334 1.00 64.81 93 ALA A N 1
ATOM 720 C CA . ALA A 1 93 ? 13.541 -3.352 -4.005 1.00 64.81 93 ALA A CA 1
ATOM 721 C C . ALA A 1 93 ? 12.128 -3.716 -3.515 1.00 64.81 93 ALA A C 1
ATOM 723 O O . ALA A 1 93 ? 11.184 -3.870 -4.303 1.00 64.81 93 ALA A O 1
ATOM 724 N N . LYS A 1 94 ? 12.002 -3.845 -2.187 1.00 73.38 94 LYS A N 1
ATOM 725 C CA . LYS A 1 94 ? 10.730 -4.111 -1.509 1.00 73.38 94 LYS A CA 1
ATOM 726 C C . LYS A 1 94 ? 9.706 -3.038 -1.914 1.00 73.38 94 LYS A C 1
ATOM 728 O O . LYS A 1 94 ? 10.043 -1.890 -2.194 1.00 73.38 94 LYS A O 1
ATOM 733 N N . LYS A 1 95 ? 8.442 -3.444 -2.031 1.00 87.12 95 LYS A N 1
ATOM 734 C CA . LYS A 1 95 ? 7.356 -2.565 -2.488 1.00 87.12 95 LYS A CA 1
ATOM 735 C C . LYS A 1 95 ? 6.683 -1.910 -1.290 1.00 87.12 95 LYS A C 1
ATOM 737 O O . LYS A 1 95 ? 6.558 -2.526 -0.233 1.00 87.12 95 LYS A O 1
ATOM 742 N N . THR A 1 96 ? 6.204 -0.696 -1.476 1.00 90.31 96 THR A N 1
ATOM 743 C CA . THR A 1 96 ? 5.367 -0.000 -0.501 1.00 90.31 96 THR A CA 1
ATOM 744 C C . THR A 1 96 ? 3.910 -0.280 -0.806 1.00 90.31 96 THR A C 1
ATOM 746 O O . THR A 1 96 ? 3.497 -0.222 -1.962 1.00 90.31 96 THR A O 1
ATOM 749 N N . MET A 1 97 ? 3.127 -0.586 0.221 1.00 91.56 97 MET A N 1
ATOM 750 C CA . MET A 1 97 ? 1.685 -0.754 0.090 1.00 91.56 97 MET A CA 1
ATOM 751 C C . MET A 1 97 ? 0.992 0.553 0.460 1.00 91.56 97 MET A C 1
ATOM 753 O O . MET A 1 97 ? 1.135 1.034 1.579 1.00 91.56 97 MET A O 1
ATOM 757 N N . GLU A 1 98 ? 0.244 1.128 -0.473 1.00 91.62 98 GLU A N 1
ATOM 758 C CA . GLU A 1 98 ? -0.639 2.257 -0.199 1.00 91.62 98 GLU A CA 1
ATOM 759 C C . GLU A 1 98 ? -2.075 1.736 -0.025 1.00 91.62 98 GLU A C 1
ATOM 761 O O . GLU A 1 98 ? -2.574 1.003 -0.881 1.00 91.62 98 GLU A O 1
ATOM 766 N N . ILE A 1 99 ? -2.737 2.086 1.079 1.00 93.00 99 ILE A N 1
ATOM 767 C CA . ILE A 1 99 ? -4.129 1.712 1.374 1.00 93.00 99 ILE A CA 1
ATOM 768 C C . ILE A 1 99 ? -5.085 2.873 1.093 1.00 93.00 99 ILE A C 1
ATOM 770 O O . ILE A 1 99 ? -4.722 4.038 1.268 1.00 93.00 99 ILE A O 1
ATOM 774 N N . ASN A 1 100 ? -6.314 2.545 0.693 1.00 91.62 100 ASN A N 1
ATOM 775 C CA . ASN A 1 100 ? -7.384 3.507 0.451 1.00 91.62 100 ASN A CA 1
ATOM 776 C C . ASN A 1 100 ? -8.379 3.532 1.626 1.00 91.62 100 ASN A C 1
ATOM 778 O O . ASN A 1 100 ? -9.205 2.625 1.743 1.00 91.62 100 ASN A O 1
ATOM 782 N N . PRO A 1 101 ? -8.367 4.572 2.473 1.00 86.62 101 PRO A N 1
ATOM 783 C CA . PRO A 1 101 ? -9.211 4.639 3.661 1.00 86.62 101 PRO A CA 1
ATOM 784 C C . PRO A 1 101 ? -10.695 4.870 3.343 1.00 86.62 101 PRO A C 1
ATOM 786 O O . PRO A 1 101 ? -11.538 4.619 4.203 1.00 86.62 101 PRO A O 1
ATOM 789 N N . ALA A 1 102 ? -11.028 5.336 2.133 1.00 87.50 102 ALA A N 1
ATOM 790 C CA . ALA A 1 102 ? -12.410 5.517 1.692 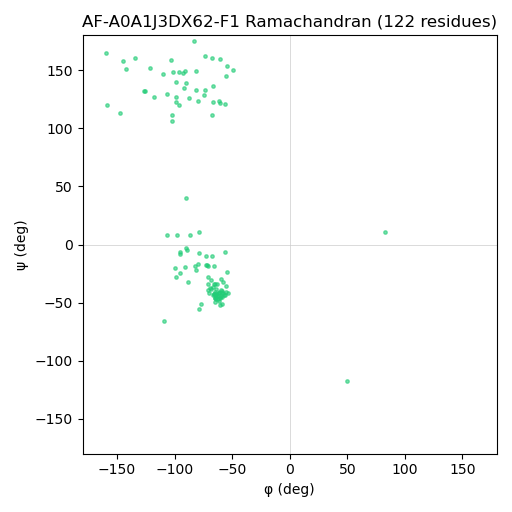1.00 87.50 102 ALA A CA 1
ATOM 791 C C . ALA A 1 102 ? -13.057 4.199 1.236 1.00 87.50 102 ALA A C 1
ATOM 793 O O . ALA A 1 102 ? -14.282 4.104 1.153 1.00 87.50 102 ALA A O 1
ATOM 794 N N . HIS A 1 103 ? -12.256 3.165 0.962 1.00 91.62 103 HIS A N 1
ATOM 795 C CA . HIS A 1 103 ? -12.773 1.893 0.480 1.00 91.62 103 HIS A CA 1
ATOM 796 C C . HIS A 1 103 ? -13.473 1.108 1.611 1.00 91.62 103 HIS A C 1
ATOM 798 O O . HIS A 1 103 ? -12.874 0.921 2.677 1.00 91.62 103 HIS A O 1
ATOM 804 N N . PRO A 1 104 ? -14.688 0.555 1.396 1.00 90.06 104 PRO A N 1
ATOM 805 C CA . PRO A 1 104 ? -15.449 -0.147 2.436 1.00 90.06 104 PRO A CA 1
ATOM 806 C C . PRO A 1 104 ? -14.671 -1.269 3.132 1.00 90.06 104 PRO A C 1
ATOM 808 O O . PRO A 1 104 ? -14.704 -1.374 4.353 1.00 90.06 104 PRO A O 1
ATOM 811 N N . ILE A 1 105 ? -13.911 -2.061 2.367 1.00 89.81 105 ILE A N 1
ATOM 812 C CA . ILE A 1 105 ? -13.076 -3.148 2.911 1.00 89.81 105 ILE A CA 1
ATOM 813 C C . ILE A 1 105 ? -12.032 -2.614 3.899 1.00 89.81 105 ILE A C 1
ATOM 815 O O . ILE A 1 105 ? -11.855 -3.187 4.968 1.00 89.81 105 ILE A O 1
ATOM 819 N N . VAL A 1 106 ? -11.354 -1.510 3.573 1.00 89.50 106 VAL A N 1
ATOM 820 C CA . VAL A 1 106 ? -10.310 -0.934 4.436 1.00 89.50 106 VAL A CA 1
ATOM 821 C C . VAL A 1 106 ? -10.929 -0.351 5.703 1.00 89.50 106 VAL A C 1
ATOM 823 O O . VAL A 1 106 ? -10.374 -0.502 6.788 1.00 89.50 106 VAL A O 1
ATOM 826 N N . ASN A 1 107 ? -12.111 0.254 5.588 1.00 88.75 107 ASN A N 1
ATOM 827 C CA . ASN A 1 107 ? -12.845 0.775 6.735 1.00 88.75 107 ASN A CA 1
ATOM 828 C C . ASN A 1 107 ? -13.303 -0.346 7.688 1.00 88.75 107 ASN A C 1
ATOM 830 O O . ASN A 1 107 ? -13.156 -0.222 8.901 1.00 88.75 107 ASN A O 1
ATOM 834 N N . GLU A 1 108 ? -13.808 -1.461 7.154 1.00 88.12 108 GLU A N 1
ATOM 835 C CA . GLU A 1 108 ? -14.163 -2.636 7.962 1.00 88.12 108 GLU A CA 1
ATOM 836 C C . GLU A 1 108 ? -12.932 -3.283 8.609 1.00 88.12 108 GLU A C 1
ATOM 838 O O . GLU A 1 108 ? -12.960 -3.591 9.799 1.00 88.12 108 GLU A O 1
ATOM 843 N N . LEU A 1 109 ? -11.822 -3.413 7.874 1.00 86.75 109 LEU A N 1
ATOM 844 C CA . LEU A 1 109 ? -10.557 -3.893 8.437 1.00 86.75 109 LEU A CA 1
ATOM 845 C C . LEU A 1 109 ? -10.071 -2.996 9.577 1.00 86.75 109 LEU A C 1
ATOM 847 O O . LEU A 1 109 ? -9.665 -3.510 10.615 1.00 86.75 109 LEU A O 1
ATOM 851 N N . ARG A 1 110 ? -10.170 -1.669 9.432 1.00 87.50 110 ARG A N 1
ATOM 852 C CA . ARG A 1 110 ? -9.824 -0.735 10.510 1.00 87.50 110 ARG A CA 1
ATOM 853 C C . ARG A 1 110 ? -10.662 -0.992 11.758 1.00 87.50 110 ARG A C 1
ATOM 855 O O . ARG A 1 110 ? -10.098 -1.161 12.830 1.00 87.50 110 ARG A O 1
ATOM 862 N N . LYS A 1 111 ? -11.991 -1.065 11.619 1.00 87.75 111 LYS A N 1
ATOM 863 C CA . LYS A 1 111 ? -12.891 -1.325 12.756 1.00 87.75 111 LYS A CA 1
ATOM 864 C C . LYS A 1 111 ? -12.553 -2.640 13.454 1.00 87.75 111 LYS A C 1
ATOM 866 O O . LYS A 1 111 ? -12.551 -2.688 14.678 1.00 87.75 111 LYS A O 1
ATOM 871 N N . LYS A 1 112 ? -12.252 -3.692 12.687 1.00 86.00 112 LYS A N 1
ATOM 872 C CA . LYS A 1 112 ? -11.832 -4.979 13.250 1.00 86.00 112 LYS A CA 1
ATOM 873 C C . LYS A 1 112 ? -10.525 -4.860 14.028 1.00 86.00 112 LYS A C 1
ATOM 875 O O . LYS A 1 112 ? -10.486 -5.301 15.166 1.00 86.00 112 LYS A O 1
ATOM 880 N N . VAL A 1 113 ? -9.509 -4.201 13.469 1.00 85.81 113 VAL A N 1
ATOM 881 C CA . VAL A 1 113 ? -8.223 -3.956 14.149 1.00 85.81 113 VAL A CA 1
ATOM 882 C C . VAL A 1 113 ? -8.386 -3.085 15.401 1.00 85.81 113 VAL A C 1
ATOM 884 O O . VAL A 1 113 ? -7.664 -3.259 16.385 1.00 85.81 113 VAL A O 1
ATOM 887 N N . ASP A 1 114 ? -9.326 -2.140 15.396 1.00 83.12 114 ASP A N 1
ATOM 888 C CA . ASP A 1 114 ? -9.634 -1.315 16.567 1.00 83.12 114 ASP A CA 1
ATOM 889 C C . ASP A 1 114 ? -10.246 -2.143 17.707 1.00 83.12 114 ASP A C 1
ATOM 891 O O . ASP A 1 114 ? -9.915 -1.895 18.866 1.00 83.12 114 ASP A O 1
ATOM 895 N N . ILE A 1 115 ? -11.074 -3.142 17.379 1.00 83.19 115 ILE A N 1
ATOM 896 C CA . ILE A 1 115 ? -11.703 -4.061 18.340 1.00 83.19 115 ILE A CA 1
ATOM 897 C C . ILE A 1 115 ? -10.709 -5.124 18.829 1.00 83.19 115 ILE A C 1
ATOM 899 O O . ILE A 1 115 ? -10.566 -5.312 20.035 1.00 83.19 115 ILE A O 1
ATOM 903 N N . ASP A 1 116 ? -10.025 -5.808 17.911 1.00 78.81 116 ASP A N 1
ATOM 904 C CA . ASP A 1 116 ? -9.030 -6.838 18.209 1.00 78.81 116 ASP A CA 1
ATOM 905 C C . ASP A 1 116 ? -7.924 -6.857 17.141 1.00 78.81 116 ASP A C 1
ATOM 907 O O . ASP A 1 116 ? -8.124 -7.213 15.980 1.00 78.81 116 ASP A O 1
ATOM 911 N N . GLU A 1 117 ? -6.714 -6.492 17.556 1.00 71.56 117 GLU A N 1
ATOM 912 C CA . GLU A 1 117 ? -5.521 -6.462 16.706 1.00 71.56 117 GLU A CA 1
ATOM 913 C C . GLU A 1 117 ? -4.984 -7.869 16.376 1.00 71.56 117 GLU A C 1
ATOM 915 O O . GLU A 1 117 ? -4.225 -8.053 15.421 1.00 71.56 117 GLU A O 1
ATOM 920 N N . ASN A 1 118 ? -5.387 -8.887 17.143 1.00 69.94 118 ASN A N 1
ATOM 921 C CA . ASN A 1 118 ? -4.936 -10.268 16.983 1.00 69.94 118 ASN A CA 1
ATOM 922 C C . ASN A 1 118 ? -5.988 -11.205 16.389 1.00 69.94 118 ASN A C 1
ATOM 924 O O . ASN A 1 118 ? -5.732 -12.412 16.308 1.00 69.94 118 ASN A O 1
ATOM 928 N N . ASP A 1 119 ? -7.117 -10.669 15.924 1.00 73.69 119 ASP A N 1
ATOM 929 C CA . ASP A 1 119 ? -8.146 -11.454 15.253 1.00 73.69 119 ASP A CA 1
ATOM 930 C C . ASP A 1 119 ? -7.539 -12.187 14.043 1.00 73.69 119 ASP A C 1
ATOM 932 O O . ASP A 1 119 ? -6.987 -11.588 13.115 1.00 73.69 119 ASP A O 1
ATOM 936 N N . LYS A 1 120 ? -7.627 -13.522 14.054 1.00 69.75 120 LYS A N 1
ATOM 937 C CA . LYS A 1 120 ? -7.098 -14.375 12.981 1.00 69.75 120 LYS A CA 1
ATOM 938 C C . LYS A 1 120 ? -7.744 -14.059 11.633 1.00 69.75 120 LYS A C 1
ATOM 940 O O . LYS A 1 120 ? -7.069 -14.151 10.619 1.00 69.75 120 LYS A O 1
ATOM 945 N N . THR A 1 121 ? -8.998 -13.605 11.626 1.00 71.38 121 THR A N 1
ATOM 946 C CA . THR A 1 121 ? -9.735 -13.238 10.406 1.00 71.38 121 THR A CA 1
ATOM 947 C C . THR A 1 121 ? -9.262 -11.933 9.766 1.00 71.38 121 THR A C 1
ATOM 949 O O . THR A 1 121 ? -9.698 -11.601 8.669 1.00 71.38 121 THR A O 1
ATOM 952 N N . VAL A 1 122 ? -8.404 -11.171 10.452 1.00 66.56 122 VAL A N 1
ATOM 953 C CA . VAL A 1 122 ? -7.722 -9.990 9.901 1.00 66.56 122 VAL A CA 1
ATOM 954 C C . VAL A 1 122 ? -6.3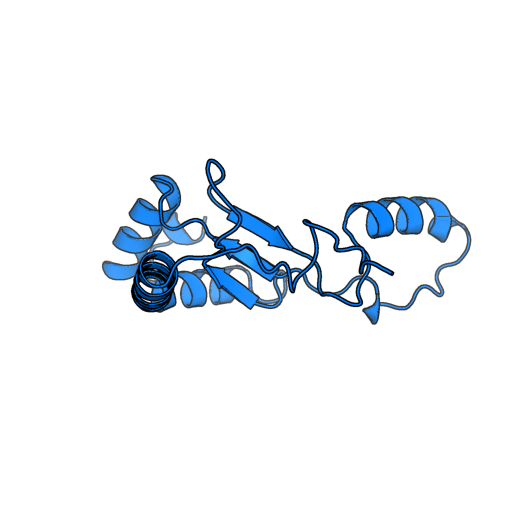74 -10.376 9.273 1.00 66.56 122 VAL A C 1
ATOM 956 O O . VAL A 1 122 ? -5.832 -9.620 8.468 1.00 66.56 122 VAL A O 1
ATOM 959 N N . LYS A 1 123 ? -5.826 -11.543 9.644 1.00 66.75 123 LYS A N 1
ATOM 960 C CA . LYS A 1 123 ? -4.524 -12.049 9.182 1.00 66.75 123 LYS A CA 1
ATOM 961 C C . LYS A 1 123 ? -4.637 -13.073 8.042 1.00 66.75 123 LYS A C 1
ATOM 963 O O . LYS A 1 123 ? -3.681 -13.175 7.274 1.00 66.75 123 LYS A O 1
ATOM 968 N N . ASP A 1 124 ? -5.750 -13.810 7.972 1.00 53.91 124 ASP A N 1
ATOM 969 C CA . ASP A 1 124 ? -6.136 -14.697 6.854 1.00 53.91 124 ASP A CA 1
ATOM 970 C C . ASP A 1 124 ? -6.646 -13.904 5.638 1.00 53.91 124 ASP A C 1
ATOM 972 O O . ASP A 1 124 ? -6.271 -14.272 4.499 1.00 53.91 124 ASP A O 1
#

Nearest PDB structures (foldseek):
  8qmo-assembly1_A  TM=9.620E-01  e=3.562E-15  Homo sapiens
  8eob-assembly1_B  TM=9.646E-01  e=7.980E-15  Homo sapiens
  7l7i-assembly1_A  TM=9.529E-01  e=1.672E-14  Homo sapiens
  8eoa-assembly1_B  TM=9.600E-01  e=1.788E-14  Homo sapiens
  7rxz-assembly2_C  TM=9.190E-01  e=3.501E-14  Homo sapiens

Foldseek 3Di:
DDDDDDPQAPPDDDDDDPVRVVVQVVLQVLCVLVQVLVCVLCPQQADGEGADPVDDADQKDWHHYPQADGPVRVVVCVVVCVVPVPDDPVNVPGIYMHGHCPYPVSVVLSVVCVVPSPPVVSSD

InterPro domains:
  IPR001404 Heat shock protein Hsp90 family [PF00183] (1-124)
  IPR001404 Heat shock protein Hsp90 family [PTHR11528] (2-124)
  IPR037196 HSP90, C-terminal domain [G3DSA:1.20.120.790] (9-124)
  IPR037196 HSP90, C-terminal domain [SSF110942] (33-123)

Secondary structure (DSSP, 8-state):
-PPP--TTBTT------HHHHHHHHHHHHHTHHHHHHHHHHHGGGEEEEEE-SS-SSSSEEEEB-TTS--HHHHHHHHHHGGG-----GGGGPPEEEEE-TTSHHHHHHHHHHHH-TT-HHHH-

Sequence (124 aa):
GHKLVSVTKEGLQLPEDEEEKKKSEETKKLNEKLCKTIKEVLGDKVEKVLVGSRIIDSPCVLVTGEFGWSANMERIMKAQALRDNSMPSFMSAKKTMEINPAHPIVNELRKKVDIDENDKTVKD